Protein AF-A0A5C9BQX6-F1 (afdb_monomer_lite)

Structure (mmCIF, N/CA/C/O backbone):
data_AF-A0A5C9BQX6-F1
#
_entry.id   AF-A0A5C9BQX6-F1
#
loop_
_atom_site.group_PDB
_atom_site.id
_atom_site.type_symbol
_atom_site.label_atom_id
_atom_site.label_alt_id
_atom_site.label_comp_id
_atom_site.label_asym_id
_atom_site.label_entity_id
_atom_site.label_seq_id
_atom_site.pdbx_PDB_ins_code
_atom_site.Cartn_x
_atom_site.Cartn_y
_atom_site.Cartn_z
_atom_site.occupancy
_atom_site.B_iso_or_equiv
_atom_site.auth_seq_id
_atom_site.auth_comp_id
_atom_site.auth_asym_id
_atom_site.auth_atom_id
_atom_site.pdbx_PDB_model_num
ATOM 1 N N . MET A 1 1 ? 19.308 18.215 -10.820 1.00 47.44 1 MET A N 1
ATOM 2 C CA . MET A 1 1 ? 18.231 17.203 -10.840 1.00 47.44 1 MET A CA 1
ATOM 3 C C . MET A 1 1 ? 18.542 16.230 -11.962 1.00 47.44 1 MET A C 1
ATOM 5 O O . MET A 1 1 ? 18.691 16.681 -13.088 1.00 47.44 1 MET A O 1
ATOM 9 N N . MET A 1 2 ? 18.744 14.947 -11.659 1.00 51.25 2 MET A N 1
ATOM 10 C CA . MET A 1 2 ? 18.930 13.917 -12.685 1.00 51.25 2 MET A CA 1
ATOM 11 C C . MET A 1 2 ? 17.549 13.504 -13.198 1.00 51.25 2 MET A C 1
ATOM 13 O O . MET A 1 2 ? 16.852 12.734 -12.546 1.00 51.25 2 MET A O 1
ATOM 17 N N . THR A 1 3 ? 17.122 14.050 -14.333 1.00 58.12 3 THR A N 1
ATOM 18 C CA . THR A 1 3 ? 15.973 13.518 -15.072 1.00 58.12 3 THR A CA 1
ATOM 19 C C . THR A 1 3 ? 16.435 12.261 -15.795 1.00 58.12 3 THR A C 1
ATOM 21 O O . THR A 1 3 ? 17.087 12.342 -16.837 1.00 58.12 3 THR A O 1
ATOM 24 N N . THR A 1 4 ? 16.163 11.093 -15.217 1.00 67.12 4 THR A N 1
ATOM 25 C CA . THR A 1 4 ? 16.340 9.827 -15.936 1.00 67.12 4 THR A CA 1
ATOM 26 C C . THR A 1 4 ? 15.261 9.765 -17.011 1.00 67.12 4 THR A C 1
ATOM 28 O O . THR A 1 4 ? 14.082 9.760 -16.677 1.00 67.12 4 THR A O 1
ATOM 31 N N . SER A 1 5 ? 15.655 9.781 -18.289 1.00 81.25 5 SER A N 1
ATOM 32 C CA . SER A 1 5 ? 14.713 9.664 -19.412 1.00 81.25 5 SER A CA 1
ATOM 33 C C . SER A 1 5 ? 14.029 8.296 -19.382 1.00 81.25 5 SER A C 1
ATOM 35 O O . SER A 1 5 ? 14.715 7.285 -19.200 1.00 81.25 5 SER A O 1
ATOM 37 N N . LEU A 1 6 ? 12.713 8.253 -19.619 1.00 90.00 6 LEU A N 1
ATOM 38 C CA . LEU A 1 6 ? 11.943 7.032 -19.887 1.00 90.00 6 LEU A CA 1
ATOM 39 C C . LEU A 1 6 ? 12.660 6.081 -20.861 1.00 90.00 6 LEU A C 1
ATOM 41 O O . LEU A 1 6 ? 12.636 4.863 -20.672 1.00 90.00 6 LEU A O 1
ATOM 45 N N . ASP A 1 7 ? 13.378 6.630 -21.846 1.00 93.44 7 ASP A N 1
ATOM 46 C CA . ASP A 1 7 ? 14.177 5.862 -22.808 1.00 93.44 7 ASP A CA 1
ATOM 47 C C . ASP A 1 7 ? 15.202 4.943 -22.136 1.00 93.44 7 ASP A C 1
ATOM 49 O O . ASP A 1 7 ? 15.480 3.853 -22.634 1.00 93.44 7 ASP A O 1
ATOM 53 N N . THR A 1 8 ? 15.790 5.366 -21.014 1.00 93.75 8 THR A N 1
ATOM 54 C CA . THR A 1 8 ? 16.761 4.562 -20.263 1.00 93.75 8 THR A CA 1
ATOM 55 C C . THR A 1 8 ? 16.091 3.331 -19.665 1.00 93.75 8 THR A C 1
ATOM 57 O O . THR A 1 8 ? 16.627 2.230 -19.780 1.00 93.75 8 THR A O 1
ATOM 60 N N . PHE A 1 9 ? 14.907 3.494 -19.072 1.00 94.56 9 PHE A N 1
ATOM 61 C CA . PHE A 1 9 ? 14.159 2.378 -18.496 1.00 94.56 9 PHE A CA 1
ATOM 62 C C . PHE A 1 9 ? 13.659 1.412 -19.574 1.00 94.56 9 PHE A C 1
ATOM 64 O O . PHE A 1 9 ? 13.767 0.201 -19.399 1.00 94.56 9 PHE A O 1
ATOM 71 N N . ILE A 1 10 ? 13.207 1.931 -20.720 1.00 95.56 10 ILE A N 1
ATOM 72 C CA . ILE A 1 10 ? 12.814 1.105 -21.870 1.00 95.56 10 ILE A CA 1
ATOM 73 C C . ILE A 1 10 ? 14.010 0.299 -22.391 1.00 95.56 10 ILE A C 1
ATOM 75 O O . ILE A 1 10 ? 13.902 -0.908 -22.594 1.00 95.56 10 ILE A O 1
ATOM 79 N N . LYS A 1 11 ? 15.175 0.934 -22.578 1.00 95.56 11 LYS A N 1
ATOM 80 C CA . LYS A 1 11 ? 16.397 0.241 -23.021 1.00 95.56 11 LYS A CA 1
ATOM 81 C C . LYS A 1 11 ? 16.834 -0.839 -22.036 1.00 95.56 11 LYS A C 1
ATOM 83 O O . LYS A 1 11 ? 17.262 -1.903 -22.472 1.00 95.56 11 LYS A O 1
ATOM 88 N N . ALA A 1 12 ? 16.723 -0.576 -20.734 1.00 94.75 12 ALA A N 1
ATOM 89 C CA . ALA A 1 12 ? 17.032 -1.558 -19.703 1.00 94.75 12 ALA A CA 1
ATOM 90 C C . ALA A 1 12 ? 16.115 -2.786 -19.821 1.00 94.75 12 ALA A C 1
ATOM 92 O O . ALA A 1 12 ? 16.611 -3.910 -19.882 1.00 94.75 12 ALA A O 1
ATOM 93 N N . GLU A 1 13 ? 14.802 -2.582 -19.949 1.00 95.00 13 GLU A N 1
ATOM 94 C CA . GLU A 1 13 ? 13.852 -3.687 -20.104 1.00 95.00 13 GLU A CA 1
ATOM 95 C C . GLU A 1 13 ? 14.087 -4.487 -21.396 1.00 95.00 13 GLU A C 1
ATOM 97 O O . GLU A 1 13 ? 14.119 -5.717 -21.354 1.00 95.00 13 GLU A O 1
ATOM 102 N N . LEU A 1 14 ? 14.356 -3.816 -22.524 1.00 95.62 14 LEU A N 1
ATOM 103 C CA . LEU A 1 14 ? 14.715 -4.470 -23.793 1.00 95.62 14 LEU A CA 1
ATOM 104 C C . LEU A 1 14 ? 16.027 -5.268 -23.712 1.00 95.62 14 LEU A C 1
ATOM 106 O O . LEU A 1 14 ? 16.196 -6.243 -24.439 1.00 95.62 14 LEU A O 1
ATOM 110 N N . ALA A 1 15 ? 16.942 -4.881 -22.822 1.00 97.19 15 ALA A N 1
ATOM 111 C CA . ALA A 1 15 ? 18.166 -5.623 -22.528 1.00 97.19 15 ALA A CA 1
ATOM 112 C C . ALA A 1 15 ? 17.952 -6.784 -21.532 1.00 97.19 15 ALA A C 1
ATOM 114 O O . ALA A 1 15 ? 18.917 -7.443 -21.147 1.00 97.19 15 ALA A O 1
ATOM 115 N N . GLY A 1 16 ? 16.711 -7.041 -21.100 1.00 96.19 16 GLY A N 1
ATOM 116 C CA . GLY A 1 16 ? 16.370 -8.090 -20.137 1.00 96.19 16 GLY A CA 1
ATOM 117 C C . GLY A 1 16 ? 16.568 -7.692 -18.671 1.00 96.19 16 GLY A C 1
ATOM 118 O O . GLY A 1 16 ? 16.507 -8.552 -17.793 1.00 96.19 16 GLY A O 1
ATOM 119 N N . ILE A 1 17 ? 16.792 -6.407 -18.381 1.00 96.50 17 ILE A N 1
ATOM 120 C CA . ILE A 1 17 ? 16.944 -5.903 -17.013 1.00 96.50 17 ILE A CA 1
ATOM 121 C C . ILE A 1 17 ? 15.553 -5.653 -16.420 1.00 96.50 17 ILE A C 1
ATOM 123 O O . ILE A 1 17 ? 14.761 -4.877 -16.951 1.00 96.50 17 ILE A O 1
ATOM 127 N N . GLY A 1 18 ? 15.249 -6.313 -15.301 1.00 94.69 18 GLY A N 1
ATOM 128 C CA . GLY A 1 18 ? 14.028 -6.066 -14.536 1.00 94.69 18 GLY A CA 1
ATOM 129 C C . GLY A 1 18 ? 14.175 -4.864 -13.606 1.00 94.69 18 GLY A C 1
ATOM 130 O O . GLY A 1 18 ? 15.184 -4.736 -12.917 1.00 94.69 18 GLY A O 1
ATOM 131 N N . LEU A 1 19 ? 13.152 -4.012 -13.561 1.00 95.50 19 LEU A N 1
ATOM 132 C CA . LEU A 1 19 ? 13.050 -2.922 -12.593 1.00 95.50 19 LEU A CA 1
ATOM 133 C C . LEU A 1 19 ? 12.145 -3.359 -11.439 1.00 95.50 19 LEU A C 1
ATOM 135 O O . LEU A 1 19 ? 11.024 -3.824 -11.662 1.00 95.50 19 LEU A O 1
ATOM 139 N N . THR A 1 20 ? 12.630 -3.203 -10.212 1.00 97.25 20 THR A N 1
ATOM 140 C CA . THR A 1 20 ? 11.883 -3.498 -8.986 1.00 97.25 20 THR A CA 1
ATOM 141 C C . THR A 1 20 ? 11.944 -2.319 -8.024 1.00 97.25 20 THR A C 1
ATOM 143 O O . THR A 1 20 ? 12.893 -1.533 -8.033 1.00 97.25 20 THR A O 1
ATOM 146 N N . VAL A 1 21 ? 10.914 -2.187 -7.191 1.00 97.00 21 VAL A N 1
ATOM 147 C CA . VAL A 1 21 ? 10.868 -1.236 -6.074 1.00 97.00 21 VAL A CA 1
ATOM 148 C C . VAL A 1 21 ? 10.450 -1.949 -4.799 1.00 97.00 21 VAL A C 1
ATOM 150 O O . VAL A 1 21 ? 9.644 -2.879 -4.830 1.00 97.00 21 VAL A O 1
ATOM 153 N N . SER A 1 22 ? 10.984 -1.494 -3.669 1.00 96.50 22 SER A N 1
ATOM 154 C CA . SER A 1 22 ? 10.566 -1.946 -2.343 1.00 96.50 22 SER A CA 1
ATOM 155 C C . SER A 1 22 ? 9.367 -1.116 -1.88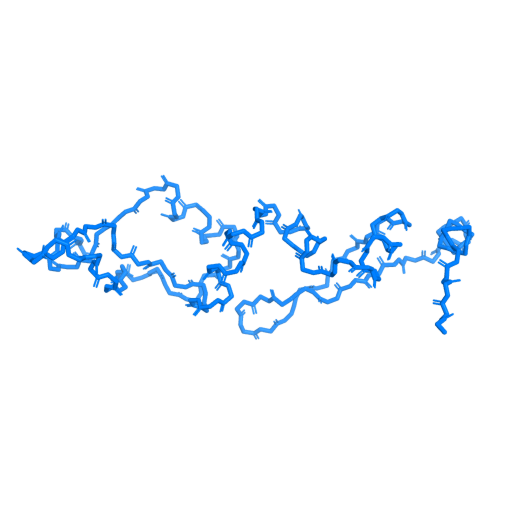9 1.00 96.50 22 SER A C 1
ATOM 157 O O . SER A 1 22 ? 9.494 0.081 -1.624 1.00 96.50 22 SER A O 1
ATOM 159 N N . VAL A 1 23 ? 8.197 -1.744 -1.806 1.00 96.19 23 VAL A N 1
ATOM 160 C CA . VAL A 1 23 ? 6.961 -1.106 -1.344 1.00 96.19 23 VAL A CA 1
ATOM 161 C C . VAL A 1 23 ? 6.785 -1.394 0.147 1.00 96.19 23 VAL A C 1
ATOM 163 O O . VAL A 1 23 ? 6.833 -2.565 0.530 1.00 96.19 23 VAL A O 1
ATOM 166 N N . PRO A 1 24 ? 6.612 -0.378 1.013 1.00 93.31 24 PRO A N 1
ATOM 167 C CA . PRO A 1 24 ? 6.428 -0.614 2.438 1.00 93.31 24 PRO A CA 1
ATOM 168 C C . PRO A 1 24 ? 5.105 -1.336 2.692 1.00 93.31 24 PRO A C 1
ATOM 170 O O . PRO A 1 24 ? 4.050 -0.937 2.198 1.00 93.31 24 PRO A O 1
ATOM 173 N N . VAL A 1 25 ? 5.178 -2.386 3.501 1.00 94.75 25 VAL A N 1
ATOM 174 C CA . VAL A 1 25 ? 4.032 -3.151 3.999 1.00 94.75 25 VAL A CA 1
ATOM 175 C C . VAL A 1 25 ? 4.190 -3.344 5.503 1.00 94.75 25 VAL A C 1
ATOM 177 O O . VAL A 1 25 ? 5.235 -3.029 6.081 1.00 94.75 25 VAL A O 1
ATOM 180 N N . VAL A 1 26 ? 3.160 -3.853 6.175 1.00 92.50 26 VAL A N 1
ATOM 181 C CA . VAL A 1 26 ? 3.299 -4.180 7.596 1.00 92.50 26 VAL A CA 1
ATOM 182 C C . VAL A 1 26 ? 4.463 -5.143 7.808 1.00 92.50 26 VAL A C 1
ATOM 184 O O . VAL A 1 26 ? 4.549 -6.190 7.175 1.00 92.50 26 VAL A O 1
ATOM 187 N N . GLY A 1 27 ? 5.357 -4.779 8.727 1.00 86.75 27 GLY A N 1
ATOM 188 C CA . GLY A 1 27 ? 6.488 -5.620 9.108 1.00 86.75 27 GLY A CA 1
ATOM 189 C C . GLY A 1 27 ? 7.677 -5.591 8.144 1.00 86.75 27 GLY A C 1
ATOM 190 O O . GLY A 1 27 ? 8.633 -6.324 8.383 1.00 86.75 27 GLY A O 1
ATOM 191 N N . GLY A 1 28 ? 7.673 -4.750 7.102 1.00 91.62 28 GLY A N 1
ATOM 192 C CA . GLY A 1 28 ? 8.834 -4.599 6.225 1.00 91.62 28 GLY A CA 1
ATOM 193 C C . GLY A 1 28 ? 8.506 -4.037 4.846 1.00 91.62 28 GLY A C 1
ATOM 194 O O . GLY A 1 28 ? 7.853 -3.003 4.714 1.00 91.62 28 GLY A O 1
ATOM 195 N N . PHE A 1 29 ? 9.004 -4.714 3.814 1.00 94.50 29 PHE A N 1
ATOM 196 C CA . PHE A 1 29 ? 8.847 -4.309 2.423 1.00 94.50 29 PHE A CA 1
ATOM 197 C C . PHE A 1 29 ? 8.519 -5.514 1.547 1.00 94.50 29 PHE A C 1
ATOM 199 O O . PHE A 1 29 ? 9.005 -6.617 1.789 1.00 94.50 29 PHE A O 1
ATOM 206 N N . GLN A 1 30 ? 7.737 -5.270 0.504 1.00 94.31 30 GLN A N 1
ATOM 207 C CA . GLN A 1 30 ? 7.482 -6.211 -0.574 1.00 94.31 30 GLN A CA 1
ATOM 208 C C . GLN A 1 30 ? 8.163 -5.697 -1.843 1.00 94.31 30 GLN A C 1
ATOM 210 O O . GLN A 1 30 ? 7.971 -4.546 -2.236 1.00 94.31 30 GLN A O 1
ATOM 215 N N . GLU A 1 31 ? 8.977 -6.535 -2.481 1.00 96.94 31 GLU A N 1
ATOM 216 C CA . GLU A 1 31 ? 9.574 -6.193 -3.771 1.00 96.94 31 GLU A CA 1
ATOM 217 C C . GLU A 1 31 ? 8.551 -6.388 -4.887 1.00 96.94 31 GLU A C 1
ATOM 219 O O . GLU A 1 31 ? 7.979 -7.466 -5.051 1.00 96.94 31 GLU A O 1
ATOM 224 N N . MET A 1 32 ? 8.325 -5.330 -5.660 1.00 96.69 32 MET A N 1
ATOM 225 C CA . MET A 1 32 ? 7.343 -5.307 -6.737 1.00 96.69 32 MET A CA 1
ATOM 226 C C . MET A 1 32 ? 8.032 -4.933 -8.040 1.00 96.69 32 MET A C 1
ATOM 228 O O . MET A 1 32 ? 8.755 -3.935 -8.109 1.00 96.69 32 MET A O 1
ATOM 232 N N . ARG A 1 33 ? 7.806 -5.733 -9.087 1.00 96.75 33 ARG A N 1
ATOM 233 C CA . ARG A 1 33 ? 8.258 -5.398 -10.440 1.00 96.75 33 ARG A CA 1
ATOM 234 C C . ARG A 1 33 ? 7.435 -4.229 -10.972 1.00 96.75 33 ARG A C 1
ATOM 236 O O . ARG A 1 33 ? 6.219 -4.207 -10.806 1.00 96.75 33 ARG A O 1
ATOM 243 N N . ILE A 1 34 ? 8.099 -3.300 -11.648 1.00 97.25 34 ILE A N 1
ATOM 244 C CA . ILE A 1 34 ? 7.464 -2.133 -12.262 1.00 97.25 34 ILE A CA 1
ATOM 245 C C . ILE A 1 34 ? 7.823 -2.019 -13.739 1.00 97.25 34 ILE A C 1
ATOM 247 O O . ILE A 1 34 ? 8.899 -2.438 -14.168 1.00 97.25 34 ILE A O 1
ATOM 251 N N . SER A 1 35 ? 6.913 -1.434 -14.513 1.00 96.19 35 SER A N 1
ATOM 252 C CA . SER A 1 35 ? 7.167 -1.052 -15.905 1.00 96.19 35 SER A CA 1
ATOM 253 C C . SER A 1 35 ? 8.074 0.186 -15.997 1.00 96.19 35 SER A C 1
ATOM 255 O O . SER A 1 35 ? 8.144 0.971 -15.045 1.00 96.19 35 SER A O 1
ATOM 257 N N . PRO A 1 36 ? 8.714 0.439 -17.152 1.00 95.75 36 PRO A N 1
ATOM 258 C CA . PRO A 1 36 ? 9.447 1.678 -17.407 1.00 95.75 36 PRO A CA 1
ATOM 259 C C . PRO A 1 36 ? 8.636 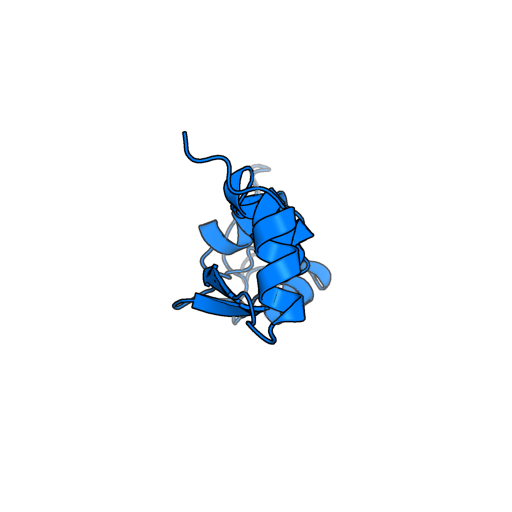2.953 -17.137 1.00 95.75 36 PRO A C 1
ATOM 261 O O . PRO A 1 36 ? 9.148 3.901 -16.544 1.00 95.75 36 PRO A O 1
ATOM 264 N N . GLN A 1 37 ? 7.355 2.965 -17.516 1.00 95.00 37 GLN A 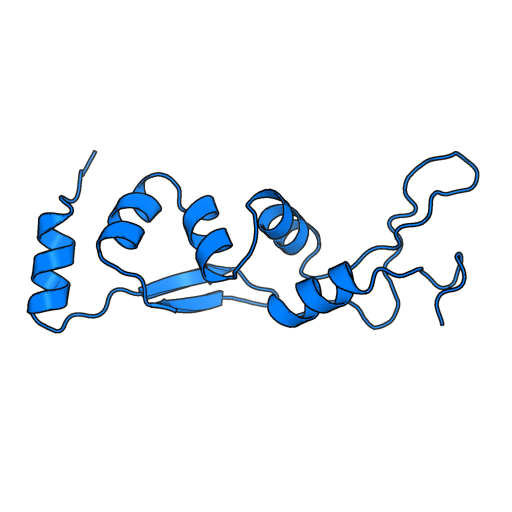N 1
ATOM 265 C CA . GLN A 1 37 ? 6.460 4.105 -17.297 1.00 95.00 37 GLN A CA 1
ATOM 266 C C . GLN A 1 37 ? 6.166 4.308 -15.807 1.00 95.00 37 GLN A C 1
ATOM 268 O O . GLN A 1 37 ? 6.132 5.439 -15.321 1.00 95.00 37 GLN A O 1
ATOM 273 N N . GLN A 1 38 ? 5.978 3.218 -15.058 1.00 95.94 38 GLN A N 1
ATOM 274 C CA . GLN A 1 38 ? 5.844 3.291 -13.604 1.00 95.94 38 GLN A CA 1
ATOM 275 C C . GLN A 1 38 ? 7.149 3.747 -12.944 1.00 95.94 38 GLN A C 1
ATOM 277 O O . GLN A 1 38 ? 7.078 4.522 -12.000 1.00 95.94 38 GLN A O 1
ATOM 282 N N . ALA A 1 39 ? 8.321 3.345 -13.448 1.00 95.31 39 ALA A N 1
ATOM 283 C CA . ALA A 1 39 ? 9.617 3.786 -12.928 1.00 95.31 39 ALA A CA 1
ATOM 284 C C . ALA A 1 39 ? 9.822 5.296 -13.082 1.00 95.31 39 ALA A C 1
ATOM 286 O O . ALA A 1 39 ? 10.214 5.962 -12.126 1.00 95.31 39 ALA A O 1
ATOM 287 N N . GLU A 1 40 ? 9.484 5.859 -14.244 1.00 94.38 40 GLU A N 1
ATOM 288 C CA . GLU A 1 40 ? 9.510 7.310 -14.450 1.00 94.38 40 GLU A CA 1
ATOM 289 C C . GLU A 1 40 ? 8.539 8.032 -13.501 1.00 94.38 40 GLU A C 1
ATOM 291 O O . GLU A 1 40 ? 8.934 8.968 -12.802 1.00 94.38 40 GLU A O 1
ATOM 296 N N . ARG A 1 41 ? 7.289 7.557 -13.403 1.00 94.75 41 ARG A N 1
ATOM 297 C CA . ARG A 1 41 ? 6.290 8.123 -12.479 1.00 94.75 41 ARG A CA 1
ATOM 298 C C . ARG A 1 41 ? 6.724 8.023 -11.018 1.00 94.75 41 ARG A C 1
ATOM 300 O O . ARG A 1 41 ? 6.483 8.956 -10.256 1.00 94.75 41 ARG A O 1
ATOM 307 N N . TYR A 1 42 ? 7.376 6.932 -10.627 1.00 95.06 42 TYR A N 1
ATOM 308 C CA . TYR A 1 42 ? 7.814 6.683 -9.253 1.00 95.06 42 TYR A CA 1
ATOM 309 C C . TYR A 1 42 ? 8.831 7.727 -8.779 1.00 95.06 42 TYR A C 1
ATOM 311 O O . TYR A 1 42 ? 8.803 8.122 -7.617 1.00 95.06 42 TYR A O 1
ATOM 319 N N . LEU A 1 43 ? 9.694 8.224 -9.674 1.00 92.75 43 LEU A N 1
ATOM 320 C CA . LEU A 1 43 ? 10.663 9.275 -9.341 1.00 92.75 43 LEU A CA 1
ATOM 321 C C . LEU A 1 43 ? 9.997 10.610 -8.971 1.00 92.75 43 LEU A C 1
ATOM 323 O O . LEU A 1 43 ? 10.583 11.391 -8.225 1.00 92.75 43 LEU A O 1
ATOM 327 N N . ALA A 1 44 ? 8.792 10.873 -9.482 1.00 92.38 44 ALA A N 1
ATOM 328 C CA . ALA A 1 44 ? 8.028 12.082 -9.181 1.00 92.38 44 ALA A CA 1
ATOM 329 C C . ALA A 1 44 ? 7.012 11.872 -8.046 1.00 92.38 44 ALA A C 1
ATOM 331 O O . ALA A 1 44 ? 6.825 12.756 -7.213 1.00 92.38 44 ALA A O 1
ATOM 332 N N . LEU A 1 45 ? 6.342 10.717 -8.029 1.00 94.88 45 LEU A N 1
ATOM 333 C CA . LEU A 1 45 ? 5.191 10.416 -7.174 1.00 94.88 45 LEU A CA 1
ATOM 334 C C . LEU A 1 45 ? 5.301 8.994 -6.587 1.00 94.88 45 LEU A C 1
ATOM 336 O O . LEU A 1 45 ? 4.496 8.121 -6.928 1.00 94.88 45 LEU A O 1
ATOM 340 N N . PRO A 1 46 ? 6.275 8.729 -5.696 1.00 93.94 46 PRO A N 1
ATOM 341 C CA . PRO A 1 46 ? 6.546 7.375 -5.215 1.00 93.94 46 PRO A CA 1
ATOM 342 C C . PRO A 1 46 ? 5.339 6.760 -4.497 1.00 93.94 46 PRO A C 1
ATOM 344 O O . PRO A 1 46 ? 4.964 5.632 -4.797 1.00 93.94 46 PRO A O 1
ATOM 347 N N . HIS A 1 47 ? 4.670 7.509 -3.614 1.00 94.31 47 HIS A N 1
ATOM 348 C CA . HIS A 1 47 ? 3.517 7.004 -2.861 1.00 94.31 47 HIS A CA 1
ATOM 349 C C . HIS A 1 47 ? 2.321 6.644 -3.751 1.00 94.31 47 HIS A C 1
ATOM 351 O O . HIS A 1 47 ? 1.655 5.647 -3.489 1.00 94.31 47 HIS A O 1
ATOM 357 N N . ALA A 1 48 ? 2.068 7.412 -4.815 1.00 95.50 48 ALA A N 1
ATOM 358 C CA . ALA A 1 48 ? 0.967 7.133 -5.735 1.00 95.50 48 ALA A CA 1
ATOM 359 C C . ALA A 1 48 ? 1.209 5.835 -6.518 1.00 95.50 48 ALA A C 1
ATOM 361 O O . ALA A 1 48 ? 0.311 5.007 -6.646 1.00 95.50 48 ALA A O 1
ATOM 362 N N . VAL A 1 49 ? 2.442 5.623 -6.992 1.00 97.00 49 VAL A N 1
ATOM 363 C CA . VAL A 1 49 ? 2.812 4.378 -7.680 1.00 97.00 49 VAL A CA 1
ATOM 364 C C . VAL A 1 49 ? 2.819 3.195 -6.708 1.00 97.00 49 VAL A C 1
ATOM 366 O O . VAL A 1 49 ? 2.348 2.121 -7.056 1.00 97.00 49 VAL A O 1
ATOM 369 N N . GLN A 1 50 ? 3.290 3.372 -5.472 1.00 96.88 50 GLN A N 1
ATOM 370 C CA . GLN A 1 50 ? 3.229 2.328 -4.441 1.00 96.88 50 GLN A CA 1
ATOM 371 C C . GLN A 1 50 ? 1.791 1.909 -4.112 1.00 96.88 50 GLN A C 1
ATOM 373 O O . GLN A 1 50 ? 1.515 0.713 -4.033 1.00 96.88 50 GLN A O 1
ATOM 378 N N . ALA A 1 51 ? 0.880 2.875 -3.959 1.00 96.69 51 ALA A N 1
ATOM 379 C CA . ALA A 1 51 ? -0.536 2.600 -3.747 1.00 96.69 51 ALA A CA 1
ATOM 380 C C . ALA A 1 51 ? -1.119 1.795 -4.920 1.00 96.69 51 ALA A C 1
ATOM 382 O O . ALA A 1 51 ? -1.708 0.741 -4.698 1.00 96.69 51 ALA A O 1
ATOM 383 N N . GLU A 1 52 ? -0.865 2.231 -6.159 1.00 96.88 52 GLU A N 1
ATOM 384 C CA . GLU A 1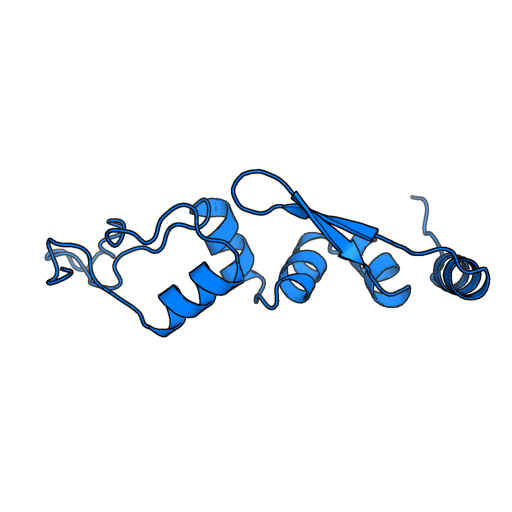 52 ? -1.276 1.527 -7.382 1.00 96.88 52 GLU A CA 1
ATOM 385 C C . GLU A 1 52 ? -0.777 0.072 -7.409 1.00 96.88 52 GLU A C 1
ATOM 387 O O . GLU A 1 52 ? -1.555 -0.834 -7.704 1.00 96.88 52 GLU A O 1
ATOM 392 N N . LEU A 1 53 ? 0.490 -0.168 -7.051 1.00 97.06 53 LEU A N 1
ATOM 393 C CA . LEU A 1 53 ? 1.090 -1.509 -7.040 1.00 97.06 53 LEU A CA 1
ATOM 394 C C . LEU A 1 53 ? 0.441 -2.457 -6.028 1.00 97.06 53 LEU A C 1
ATOM 396 O O . LEU A 1 53 ? 0.392 -3.659 -6.277 1.00 97.06 53 LEU A O 1
ATOM 400 N N . LEU A 1 54 ? -0.063 -1.932 -4.910 1.00 96.00 54 LEU A N 1
ATOM 401 C CA . LEU A 1 54 ? -0.815 -2.699 -3.910 1.00 96.00 54 LEU A CA 1
ATOM 402 C C . LEU A 1 54 ? -2.329 -2.697 -4.171 1.00 96.00 54 LEU A C 1
ATOM 404 O O . LEU A 1 54 ? -3.102 -3.167 -3.341 1.00 96.00 54 LEU A O 1
ATOM 408 N N . GLY A 1 55 ? -2.774 -2.136 -5.299 1.00 95.56 55 GLY A N 1
ATOM 409 C CA . GLY A 1 55 ? -4.191 -2.024 -5.630 1.00 95.56 55 GLY A CA 1
ATOM 410 C C . GLY A 1 55 ? -4.965 -1.063 -4.724 1.00 95.56 55 GLY A C 1
ATOM 411 O O . GLY A 1 55 ? -6.186 -1.181 -4.623 1.00 95.56 55 GLY A O 1
ATOM 412 N N . PHE A 1 56 ? -4.293 -0.126 -4.056 1.00 96.50 56 PHE A N 1
ATOM 413 C CA . PHE A 1 56 ? -4.887 0.897 -3.201 1.00 96.50 56 PHE A CA 1
ATOM 414 C C . PHE A 1 56 ? -5.118 2.223 -3.929 1.00 96.50 56 PHE A C 1
ATOM 416 O O . PHE A 1 56 ? -4.389 2.609 -4.841 1.00 96.50 56 PHE A O 1
ATOM 423 N N . THR A 1 57 ? -6.107 2.978 -3.453 1.00 95.81 57 THR A N 1
ATOM 424 C CA . THR A 1 57 ? -6.108 4.438 -3.618 1.00 95.81 57 THR A CA 1
ATOM 425 C C . THR A 1 57 ? -5.042 5.072 -2.716 1.00 95.81 57 THR A C 1
ATOM 427 O O . THR A 1 57 ? -4.630 4.483 -1.717 1.00 95.81 57 THR A O 1
ATOM 430 N N . GLU A 1 58 ? -4.617 6.305 -2.999 1.00 94.19 58 GLU A N 1
ATOM 431 C CA . GLU A 1 58 ? -3.646 7.005 -2.139 1.00 94.19 58 GLU A CA 1
ATOM 432 C C . GLU A 1 58 ? -4.134 7.149 -0.687 1.00 94.19 58 GLU A C 1
ATOM 434 O O . GLU A 1 58 ? -3.357 6.988 0.254 1.00 94.19 58 GLU A O 1
ATOM 439 N N . ALA A 1 59 ? -5.435 7.398 -0.498 1.00 94.31 59 ALA A N 1
ATOM 440 C CA . ALA A 1 59 ? -6.042 7.501 0.826 1.00 94.31 59 ALA A CA 1
ATOM 441 C C . ALA A 1 59 ? -6.025 6.159 1.574 1.00 94.31 59 ALA A C 1
ATOM 443 O O . ALA A 1 59 ? -5.675 6.126 2.753 1.00 94.31 59 ALA A O 1
ATOM 444 N N . GLU A 1 60 ? -6.351 5.056 0.891 1.00 95.50 60 GLU A N 1
ATOM 445 C CA . GLU A 1 60 ? -6.270 3.705 1.462 1.00 95.50 60 GLU A CA 1
ATOM 446 C C . GLU A 1 60 ? -4.832 3.355 1.847 1.00 95.50 60 GLU A C 1
ATOM 448 O O . GLU A 1 60 ? -4.598 2.861 2.946 1.00 95.50 60 GLU A O 1
ATOM 453 N N . PHE A 1 61 ? -3.857 3.655 0.986 1.00 96.56 61 PHE A N 1
ATOM 454 C CA . PHE A 1 61 ? -2.451 3.375 1.266 1.00 96.56 61 PHE A CA 1
ATOM 455 C C . PHE A 1 61 ? -1.936 4.175 2.469 1.00 96.56 61 PHE A C 1
ATOM 457 O O . PHE A 1 61 ? -1.254 3.628 3.338 1.00 96.56 61 PHE A O 1
ATOM 464 N N . ALA A 1 62 ? -2.319 5.451 2.572 1.00 94.75 62 ALA A N 1
ATOM 465 C CA . ALA A 1 62 ? -2.011 6.272 3.736 1.00 94.75 62 ALA A CA 1
ATOM 466 C C . ALA A 1 62 ? -2.683 5.736 5.014 1.00 94.75 62 ALA A C 1
ATOM 468 O O . ALA A 1 62 ? -2.049 5.693 6.068 1.00 94.75 62 ALA A O 1
ATOM 469 N N . GLU A 1 63 ? -3.949 5.311 4.951 1.00 94.69 63 GLU A N 1
ATOM 470 C CA . GLU A 1 63 ? -4.650 4.706 6.093 1.00 94.69 63 GLU A CA 1
ATOM 471 C C . GLU A 1 63 ? -3.982 3.394 6.528 1.00 94.69 63 GLU A C 1
ATOM 473 O O . GLU A 1 63 ? -3.712 3.198 7.716 1.00 94.69 63 GLU A O 1
ATOM 478 N N . TYR A 1 64 ? -3.658 2.521 5.575 1.00 95.88 64 TYR A N 1
ATOM 479 C CA . TYR A 1 64 ? -2.969 1.256 5.809 1.00 95.88 64 TYR A CA 1
ATOM 480 C C . TYR A 1 64 ? -1.611 1.468 6.491 1.00 95.88 64 TYR A C 1
ATOM 482 O O . TYR A 1 64 ? -1.339 0.860 7.529 1.00 95.88 64 TYR A O 1
ATOM 490 N N . GLY A 1 65 ? -0.796 2.392 5.971 1.00 94.38 65 GLY A N 1
ATOM 491 C CA . GLY A 1 65 ? 0.504 2.733 6.550 1.00 94.38 65 GLY A CA 1
ATOM 492 C C . GLY A 1 65 ? 0.390 3.318 7.960 1.00 94.38 65 GLY A C 1
ATOM 493 O O . GLY A 1 65 ? 1.059 2.856 8.880 1.00 94.38 65 GLY A O 1
ATOM 494 N N . ASN A 1 66 ? -0.513 4.281 8.166 1.00 93.81 66 ASN A N 1
ATOM 495 C CA . ASN A 1 66 ? -0.701 4.937 9.467 1.00 93.81 66 ASN A CA 1
ATOM 496 C C . ASN A 1 66 ? -1.307 4.018 10.539 1.00 93.81 66 ASN A C 1
ATOM 498 O O . ASN A 1 66 ? -1.138 4.261 11.733 1.00 93.81 66 ASN A O 1
ATOM 502 N N . SER A 1 67 ? -2.051 2.992 10.125 1.00 93.62 67 SER A N 1
ATOM 503 C CA . SER A 1 67 ? -2.663 2.008 11.022 1.00 93.62 67 SER A CA 1
ATOM 504 C C . SER A 1 67 ? -1.785 0.781 11.263 1.00 93.62 67 SER A C 1
ATOM 506 O O . SER A 1 67 ? -2.184 -0.101 12.027 1.00 93.62 67 SER A O 1
ATOM 508 N N . CYS A 1 68 ? -0.624 0.692 10.605 1.00 94.38 68 CYS A N 1
ATOM 509 C CA . CYS A 1 68 ? 0.181 -0.526 10.546 1.00 94.38 68 CYS A CA 1
ATOM 510 C C . CYS A 1 68 ? -0.688 -1.751 10.192 1.00 94.38 68 CYS A C 1
ATOM 512 O O . CYS A 1 68 ? -0.646 -2.774 10.879 1.00 94.38 68 CYS A O 1
ATOM 514 N N . GLY A 1 69 ? -1.532 -1.614 9.160 1.00 95.00 69 GLY A N 1
ATOM 515 C CA . GLY A 1 69 ? -2.464 -2.650 8.698 1.00 95.00 69 GLY A CA 1
ATOM 516 C C . GLY A 1 69 ? -3.510 -3.069 9.727 1.00 95.00 69 GLY A C 1
ATOM 517 O O . GLY A 1 69 ? -3.954 -4.217 9.730 1.00 95.00 69 GLY A O 1
ATOM 518 N N . THR A 1 70 ? -3.909 -2.157 10.612 1.00 95.56 70 THR A N 1
ATOM 519 C CA . THR A 1 70 ? -5.011 -2.372 11.556 1.00 95.56 70 THR A CA 1
ATOM 520 C C . THR A 1 70 ? -6.315 -1.825 10.988 1.00 95.56 70 THR A C 1
ATOM 522 O O . THR A 1 70 ? -6.357 -0.708 10.473 1.00 95.56 70 THR A O 1
ATOM 525 N N . VAL A 1 71 ? -7.403 -2.585 11.106 1.00 95.50 71 VAL A N 1
ATOM 526 C CA . VAL A 1 71 ? -8.756 -2.114 10.780 1.00 95.50 71 VAL A CA 1
ATOM 527 C C . VAL A 1 71 ? -9.447 -1.625 12.048 1.00 95.50 71 VAL A C 1
ATOM 529 O O . VAL A 1 71 ? -9.494 -2.314 13.072 1.00 95.50 71 VAL A O 1
ATOM 532 N N . PHE A 1 72 ? -10.000 -0.417 11.973 1.00 95.31 72 PHE A N 1
ATOM 533 C CA . PHE A 1 72 ? -10.713 0.218 13.074 1.00 95.31 72 PHE A CA 1
ATOM 534 C C . PHE A 1 72 ? -12.231 0.100 12.924 1.00 95.31 72 PHE A C 1
ATOM 536 O O . PHE A 1 72 ? -12.763 0.034 11.823 1.00 95.31 72 PHE A O 1
ATOM 543 N N . CYS A 1 73 ? -12.916 0.112 14.064 1.00 95.25 73 CYS A N 1
ATOM 544 C CA . CYS A 1 73 ? -14.365 0.106 14.183 1.00 95.25 73 CYS A CA 1
ATOM 545 C C . CYS A 1 73 ? -14.997 1.301 13.462 1.00 95.25 73 CYS A C 1
ATOM 547 O O . CYS A 1 73 ? -14.618 2.450 13.709 1.00 95.25 73 CYS A O 1
ATOM 549 N N . GLU A 1 74 ? -16.032 1.022 12.672 1.00 92.62 74 GLU A N 1
ATOM 550 C CA . GLU A 1 74 ? -16.722 2.015 11.838 1.00 92.62 74 GLU A CA 1
ATOM 551 C C . GLU A 1 74 ? -17.833 2.775 12.576 1.00 92.62 74 GLU A C 1
ATOM 553 O O . GLU A 1 74 ? -18.309 3.806 12.106 1.00 92.62 74 GLU A O 1
ATOM 558 N N . SER A 1 75 ? -18.231 2.306 13.764 1.00 94.06 75 SER A N 1
ATOM 559 C CA . SER A 1 75 ? -19.235 2.997 14.580 1.00 94.06 75 SER A CA 1
ATOM 560 C C . SER A 1 75 ? -18.733 4.335 15.134 1.00 94.06 75 SER A C 1
ATOM 562 O O . SER A 1 75 ? -17.540 4.544 15.388 1.00 94.06 75 SER A O 1
ATOM 564 N N . ALA A 1 76 ? -19.681 5.225 15.416 1.00 95.62 76 ALA A N 1
ATOM 565 C CA . ALA A 1 76 ? -19.461 6.398 16.243 1.00 95.62 76 ALA A CA 1
ATOM 566 C C . ALA A 1 76 ? -19.643 6.061 17.731 1.00 95.62 76 ALA A C 1
ATOM 568 O O . ALA A 1 76 ? -20.432 5.204 18.118 1.00 95.62 76 ALA A O 1
ATOM 569 N N . THR A 1 77 ? -18.912 6.777 18.576 1.00 94.81 77 THR A N 1
ATOM 570 C CA . THR A 1 77 ? -19.130 6.836 20.023 1.00 94.81 77 THR A CA 1
ATOM 571 C C . THR A 1 77 ? -20.457 7.528 20.343 1.00 94.81 77 THR A C 1
ATOM 573 O O . THR A 1 77 ? -20.998 8.268 19.521 1.00 94.81 77 THR A O 1
ATOM 576 N N . SER A 1 78 ? -20.924 7.419 21.591 1.00 93.44 78 SER A N 1
ATOM 577 C CA . SER A 1 78 ? -22.102 8.157 22.082 1.00 93.44 78 SER A CA 1
ATOM 578 C C . SER A 1 78 ? -21.996 9.686 21.954 1.00 93.44 78 SER A C 1
ATOM 580 O O . SER A 1 78 ? -23.004 10.380 22.019 1.00 93.44 78 SER A O 1
ATOM 582 N N . LYS A 1 79 ? -20.785 10.224 21.743 1.00 94.38 79 LYS A N 1
ATOM 583 C CA . LYS A 1 79 ? -20.519 11.652 21.496 1.00 94.38 79 LYS A CA 1
ATOM 584 C C . LYS A 1 79 ? -20.419 12.006 20.002 1.00 94.38 79 LYS A C 1
ATOM 586 O O . LYS A 1 79 ? -19.951 13.093 19.677 1.00 94.38 79 LYS A O 1
ATOM 591 N N . GLY A 1 80 ? -20.765 11.089 19.096 1.00 93.94 80 GLY A N 1
ATOM 592 C CA . GLY A 1 80 ? -20.745 11.299 17.642 1.00 93.94 80 GLY A CA 1
ATOM 593 C C . GLY A 1 80 ? -19.357 11.280 16.987 1.00 93.94 80 GLY A C 1
ATOM 594 O O . GLY A 1 80 ? -19.243 11.513 15.789 1.00 93.94 80 GLY A O 1
ATOM 595 N N . LYS A 1 81 ? -18.284 11.001 17.739 1.00 94.88 81 LYS A N 1
ATOM 596 C CA . LYS A 1 81 ? -16.919 10.857 17.191 1.00 94.88 81 LYS A CA 1
ATOM 597 C C . LYS A 1 81 ? -16.675 9.429 16.711 1.00 94.88 81 LYS A C 1
ATOM 599 O O . LYS A 1 81 ? -17.166 8.516 17.366 1.00 94.88 81 LYS A O 1
ATOM 604 N N . ALA A 1 82 ? -15.871 9.226 15.666 1.00 92.44 82 ALA A N 1
ATOM 605 C CA . ALA A 1 82 ? -15.451 7.888 15.230 1.00 92.44 82 ALA A CA 1
ATOM 606 C C . ALA A 1 82 ? -14.827 7.088 16.391 1.00 92.44 82 ALA A C 1
ATOM 608 O O . ALA A 1 82 ? -14.011 7.629 17.140 1.00 92.44 82 ALA A O 1
ATOM 609 N N . CYS A 1 83 ? -15.213 5.817 16.546 1.00 94.50 83 CYS A N 1
ATOM 610 C CA . CYS A 1 83 ? -14.783 4.981 17.668 1.00 94.50 83 CYS A CA 1
ATOM 611 C C . CYS A 1 83 ? -13.272 4.755 17.687 1.00 94.50 83 CYS A C 1
ATOM 613 O O . CYS A 1 83 ? -12.662 4.857 18.748 1.00 94.50 83 CYS A O 1
ATOM 615 N N . ARG A 1 84 ? -12.682 4.442 16.528 1.00 91.56 84 ARG A N 1
ATOM 616 C CA . ARG A 1 84 ? -11.247 4.156 16.350 1.00 91.56 84 ARG A CA 1
ATOM 617 C C . ARG A 1 84 ? -10.668 3.028 17.223 1.00 91.56 84 ARG A C 1
ATOM 619 O O . ARG A 1 84 ? -9.457 2.847 17.216 1.00 91.56 84 ARG A O 1
ATOM 626 N N . ASN A 1 85 ? -11.483 2.240 17.927 1.00 94.69 85 ASN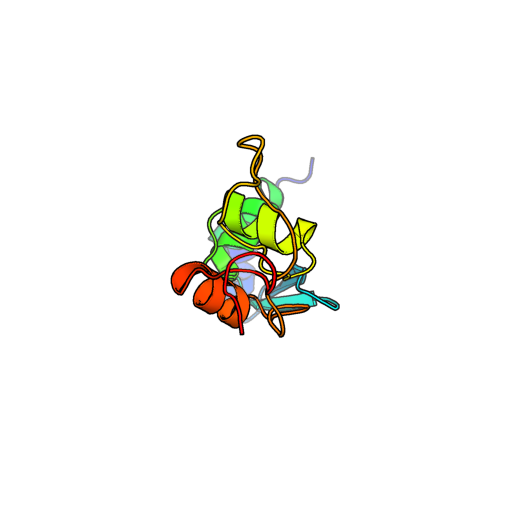 A N 1
ATOM 627 C CA . ASN A 1 85 ? -11.009 0.980 18.511 1.00 94.69 85 ASN A CA 1
ATOM 628 C C . ASN A 1 85 ? -10.700 -0.011 17.392 1.00 94.69 85 ASN A C 1
ATOM 630 O O . ASN A 1 85 ? -11.403 -0.028 16.383 1.00 94.69 85 ASN A O 1
ATOM 634 N N . ASN A 1 86 ? -9.685 -0.851 17.571 1.00 93.00 86 ASN A N 1
ATOM 635 C CA . ASN A 1 86 ? -9.391 -1.914 16.619 1.00 93.00 86 ASN A CA 1
ATOM 636 C C . ASN A 1 86 ? -10.508 -2.968 16.622 1.00 93.00 86 ASN A C 1
ATOM 638 O O . ASN A 1 86 ? -11.138 -3.238 17.649 1.00 93.00 86 ASN A O 1
ATOM 642 N N . VAL A 1 87 ? -10.742 -3.570 15.461 1.00 94.56 87 VAL A N 1
ATOM 643 C CA . VAL A 1 87 ? -11.574 -4.769 15.353 1.00 94.56 87 VAL A CA 1
ATOM 644 C C . VAL A 1 87 ? -10.720 -5.976 15.753 1.00 94.56 87 VAL A C 1
ATOM 646 O O . VAL A 1 87 ? -9.551 -6.075 15.365 1.00 94.56 87 VAL A O 1
ATOM 649 N N . ALA A 1 88 ? -11.271 -6.871 16.575 1.00 91.50 88 ALA A N 1
ATOM 650 C CA . ALA A 1 88 ? -10.547 -8.039 17.070 1.00 91.50 88 ALA A CA 1
ATOM 651 C C . ALA A 1 88 ? -10.049 -8.910 15.903 1.00 91.50 88 ALA A C 1
ATOM 653 O O . ALA A 1 88 ? -10.763 -9.127 14.927 1.00 91.50 88 ALA A O 1
ATOM 654 N N . GLY A 1 89 ? -8.792 -9.358 15.975 1.00 91.00 89 GLY A N 1
ATOM 655 C CA . GLY A 1 89 ? -8.157 -10.171 14.930 1.00 91.00 89 GLY A CA 1
ATOM 656 C C . GLY A 1 89 ? -7.812 -9.440 13.624 1.00 91.00 89 GLY A C 1
ATOM 657 O O . GLY A 1 89 ? -7.240 -10.059 12.736 1.00 91.00 89 GLY A O 1
ATOM 658 N N . ARG A 1 90 ? -8.112 -8.140 13.486 1.00 93.94 90 ARG A N 1
ATOM 659 C CA . ARG A 1 90 ? -7.867 -7.360 12.256 1.00 93.94 90 ARG A CA 1
ATOM 660 C C . ARG A 1 90 ? -6.702 -6.384 12.413 1.00 93.94 90 ARG A C 1
ATOM 662 O O . ARG A 1 90 ? -6.841 -5.182 12.190 1.00 93.94 90 ARG A O 1
ATOM 669 N N . THR A 1 91 ? -5.567 -6.907 12.859 1.00 94.25 91 THR A N 1
ATOM 670 C CA . THR A 1 91 ? -4.328 -6.161 13.129 1.00 94.25 91 THR A CA 1
ATOM 671 C C . THR A 1 91 ? -3.172 -6.770 12.358 1.00 94.25 91 THR A C 1
ATOM 673 O O . THR A 1 91 ? -3.136 -7.989 12.209 1.00 94.25 91 THR A O 1
ATOM 676 N N . LEU A 1 92 ? -2.198 -5.944 11.966 1.00 93.88 92 LEU A N 1
ATOM 677 C CA . LEU A 1 92 ? -0.991 -6.379 11.257 1.00 93.88 92 LEU A CA 1
ATOM 678 C C . LEU A 1 92 ? -1.282 -7.145 9.951 1.00 93.88 92 LEU A C 1
ATOM 680 O O . LEU A 1 92 ? -0.574 -8.087 9.606 1.00 93.88 92 LEU A O 1
ATOM 684 N N . LEU A 1 93 ? -2.341 -6.754 9.245 1.00 95.56 93 LEU A N 1
ATOM 685 C CA . LEU A 1 93 ? -2.797 -7.443 8.041 1.00 95.56 93 LEU A CA 1
ATOM 686 C C . LEU A 1 93 ? -1.897 -7.135 6.839 1.00 95.56 93 LEU A C 1
ATOM 688 O O . LEU A 1 93 ? -1.376 -6.021 6.703 1.00 95.56 93 LEU A O 1
ATOM 692 N N . SER A 1 94 ? -1.774 -8.096 5.922 1.00 94.94 94 SER A N 1
ATOM 693 C CA . SER A 1 94 ? -1.252 -7.817 4.580 1.00 94.94 94 SER A CA 1
ATOM 694 C C . SER A 1 94 ? -2.178 -6.843 3.824 1.00 94.94 94 SER A C 1
ATOM 696 O O . SER A 1 94 ? -3.338 -6.670 4.218 1.00 94.94 94 SER A O 1
ATOM 698 N N . PRO A 1 95 ? -1.709 -6.181 2.750 1.00 95.50 95 PRO A N 1
ATOM 699 C CA . PRO A 1 95 ? -2.526 -5.228 1.995 1.00 95.50 95 PRO A CA 1
ATOM 700 C C . PRO A 1 95 ? -3.873 -5.804 1.519 1.00 95.50 95 PRO A C 1
ATOM 702 O O . PRO A 1 95 ? -4.918 -5.185 1.737 1.00 95.50 95 PRO A O 1
ATOM 705 N N . ASP A 1 96 ? -3.864 -7.016 0.955 1.00 94.88 96 ASP A N 1
ATOM 706 C CA . ASP A 1 96 ? -5.068 -7.683 0.444 1.00 94.88 96 ASP A CA 1
ATOM 707 C C . ASP A 1 96 ? -6.049 -8.050 1.564 1.00 94.88 96 ASP A C 1
ATOM 709 O O . ASP A 1 96 ? -7.255 -7.808 1.455 1.00 94.88 96 ASP A O 1
ATOM 713 N N . GLU A 1 97 ? -5.542 -8.596 2.674 1.00 95.50 97 GLU A N 1
ATOM 714 C CA . GLU A 1 97 ? -6.355 -8.921 3.850 1.00 95.50 97 GLU A CA 1
ATOM 715 C C . GLU A 1 97 ? -6.971 -7.665 4.460 1.00 95.50 97 GLU A C 1
ATOM 717 O O . GLU A 1 97 ? -8.158 -7.654 4.784 1.00 95.50 97 GLU A O 1
ATOM 722 N N . TRP A 1 98 ? -6.191 -6.587 4.578 1.00 96.12 98 TRP A N 1
ATOM 723 C CA . TRP A 1 98 ? -6.678 -5.313 5.090 1.00 96.12 98 TRP A CA 1
ATOM 724 C C . TRP A 1 98 ? -7.801 -4.764 4.216 1.00 96.12 98 TRP A C 1
ATOM 726 O O . TRP A 1 98 ? -8.852 -4.388 4.739 1.00 96.12 98 TRP A O 1
ATOM 736 N N . LYS A 1 99 ? -7.629 -4.785 2.888 1.00 94.69 99 LYS A N 1
ATOM 737 C CA . LYS A 1 99 ? -8.650 -4.311 1.948 1.00 94.69 99 LYS A CA 1
ATOM 738 C C . LYS A 1 99 ? -9.923 -5.143 2.026 1.00 94.69 99 LYS A C 1
ATOM 740 O O . LYS A 1 99 ? -11.019 -4.587 2.083 1.00 94.69 99 LYS A O 1
ATOM 745 N N . LYS A 1 100 ? -9.782 -6.468 2.087 1.00 94.62 100 LYS A N 1
ATOM 746 C CA . LYS A 1 100 ? -10.907 -7.386 2.273 1.00 94.62 100 LYS A CA 1
ATOM 747 C C . LYS A 1 100 ? -11.647 -7.089 3.578 1.00 94.62 100 LYS A C 1
ATOM 749 O O . LYS A 1 100 ? -12.859 -6.902 3.561 1.00 94.62 100 LYS A O 1
ATOM 754 N N . CYS A 1 101 ? -10.926 -6.965 4.690 1.00 93.56 101 CYS A N 1
ATOM 755 C CA . CYS A 1 101 ? -11.515 -6.622 5.979 1.00 93.56 101 CYS A CA 1
ATOM 756 C C . CYS A 1 101 ? -12.197 -5.245 5.973 1.00 93.56 101 CYS A C 1
ATOM 758 O O . CYS A 1 101 ? -13.246 -5.092 6.592 1.00 93.56 101 CYS A O 1
ATOM 760 N N . LYS A 1 102 ? -11.644 -4.245 5.279 1.00 92.31 102 LYS A N 1
ATOM 761 C CA . LYS A 1 102 ? -12.283 -2.930 5.115 1.00 92.31 102 LYS A CA 1
ATOM 762 C C . LYS A 1 102 ? -13.563 -3.011 4.288 1.00 92.31 102 LYS A C 1
ATOM 764 O O . LYS A 1 102 ? -14.535 -2.358 4.638 1.00 92.31 102 LYS A O 1
ATOM 769 N N . ALA A 1 103 ? -13.588 -3.824 3.235 1.00 91.81 103 ALA A N 1
ATOM 770 C CA . ALA A 1 103 ? -14.784 -4.027 2.418 1.00 91.81 103 ALA A CA 1
ATOM 771 C C . ALA A 1 103 ? -15.903 -4.767 3.174 1.00 91.81 103 ALA A C 1
ATOM 773 O O . ALA A 1 103 ? -17.079 -4.493 2.956 1.00 91.81 103 ALA A O 1
ATOM 774 N N . GLU A 1 104 ? -15.546 -5.684 4.076 1.00 91.25 104 GLU A N 1
ATOM 775 C CA . GLU A 1 104 ? -16.495 -6.349 4.981 1.00 91.25 104 GLU A CA 1
ATOM 776 C C . GLU A 1 104 ? -17.033 -5.414 6.081 1.00 91.25 104 GLU A C 1
ATOM 778 O O . GLU A 1 104 ? -18.035 -5.737 6.722 1.00 91.25 104 GLU A O 1
ATOM 783 N N . GLY A 1 105 ? -16.364 -4.281 6.319 1.00 86.88 105 GLY A N 1
ATOM 784 C CA . GLY A 1 105 ? -16.620 -3.391 7.448 1.00 86.88 105 GLY A CA 1
ATOM 785 C C . GLY A 1 105 ? -16.351 -4.070 8.790 1.00 86.88 105 GLY A C 1
ATOM 786 O O . GLY A 1 105 ? -15.687 -5.104 8.874 1.00 86.88 105 GLY A O 1
ATOM 787 N N . GLY A 1 106 ? -16.861 -3.497 9.877 1.00 87.38 106 GLY A N 1
ATOM 788 C CA . GLY A 1 106 ? -16.860 -4.183 11.167 1.00 87.38 106 GLY A CA 1
ATOM 789 C C . GLY A 1 106 ? -16.841 -3.278 12.387 1.00 87.38 106 GLY A C 1
ATOM 790 O O . GLY A 1 106 ? -16.637 -2.061 12.329 1.00 87.38 106 GLY A O 1
ATOM 791 N N . TYR A 1 107 ? -17.038 -3.919 13.533 1.00 91.88 107 TYR A N 1
ATOM 792 C CA . TYR A 1 107 ? -17.214 -3.252 14.812 1.00 91.88 107 TYR A CA 1
ATOM 793 C C . TYR A 1 107 ? -16.255 -3.823 15.852 1.00 91.88 107 TYR A C 1
ATOM 795 O O . TYR A 1 107 ? -15.881 -4.991 15.804 1.00 91.88 107 TYR A O 1
ATOM 803 N N . CYS A 1 108 ? -15.836 -2.990 16.803 1.00 93.88 108 CYS A N 1
ATOM 804 C CA . CYS A 1 108 ? -15.129 -3.475 17.985 1.00 93.88 108 CYS A CA 1
ATOM 805 C C . CYS A 1 108 ? -16.113 -4.153 18.951 1.00 93.88 108 CYS A C 1
ATOM 807 O O . CYS A 1 108 ? -17.328 -3.992 18.822 1.00 93.88 108 CYS A O 1
ATOM 809 N N . SER A 1 109 ? -15.597 -4.839 19.970 1.00 92.31 109 SER A N 1
ATOM 810 C CA . SER A 1 109 ? -16.414 -5.509 20.995 1.00 92.31 109 SER A CA 1
ATOM 811 C C . SER A 1 109 ? -17.430 -4.586 21.681 1.00 92.31 109 SER A C 1
ATOM 813 O O . SER A 1 109 ? -18.548 -4.994 21.978 1.00 92.31 109 SER A O 1
ATOM 815 N N . ALA A 1 110 ? -17.089 -3.307 21.863 1.00 92.44 110 ALA A N 1
ATOM 816 C CA . ALA A 1 110 ? -17.996 -2.310 22.439 1.00 92.44 110 ALA A CA 1
ATOM 817 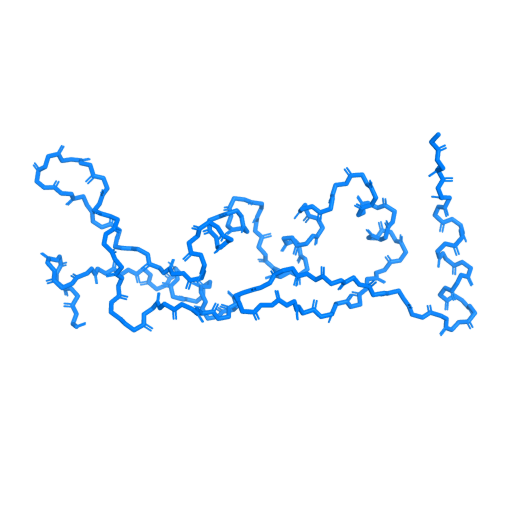C C . ALA A 1 110 ? -19.158 -1.908 21.507 1.00 92.44 110 ALA A C 1
ATOM 819 O O . ALA A 1 110 ? -20.147 -1.350 21.974 1.00 92.44 110 ALA A O 1
ATOM 820 N N . HIS A 1 111 ? -19.044 -2.176 20.204 1.00 93.75 111 HIS A N 1
ATOM 821 C CA . HIS A 1 111 ? -20.045 -1.846 19.186 1.00 93.75 111 HIS A CA 1
ATOM 822 C C . HIS A 1 111 ? -20.615 -3.096 18.495 1.00 93.75 111 HIS A C 1
ATOM 824 O O . HIS A 1 111 ? -21.079 -3.015 17.363 1.00 93.75 111 HIS A O 1
ATOM 830 N N . GLY A 1 112 ? -20.602 -4.248 19.175 1.00 84.81 112 GLY A N 1
ATOM 831 C CA . GLY A 1 112 ? -21.228 -5.481 18.681 1.00 84.81 112 GLY A CA 1
ATOM 832 C C . GLY A 1 112 ? -20.325 -6.363 17.816 1.00 84.81 112 GLY A C 1
ATOM 833 O O . GLY A 1 112 ? -20.812 -7.310 17.204 1.00 84.81 112 GLY A O 1
ATOM 834 N N . GLY A 1 113 ? -19.021 -6.077 17.772 1.00 82.44 113 GLY A N 1
ATOM 835 C CA . GLY A 1 113 ? -18.023 -7.015 17.262 1.00 82.44 113 GLY A CA 1
ATOM 836 C C . GLY A 1 113 ? -17.898 -8.240 18.167 1.00 82.44 113 GLY A C 1
ATOM 837 O O . GLY A 1 113 ? -18.014 -8.119 19.387 1.00 82.44 113 GLY A O 1
ATOM 838 N N . SER A 1 114 ? -17.685 -9.408 17.560 1.00 66.19 114 SER A N 1
ATOM 839 C CA . SER A 1 114 ? -17.418 -10.671 18.266 1.00 66.19 114 SER A CA 1
ATOM 840 C C . SER A 1 114 ? -15.952 -10.802 18.664 1.00 66.19 114 SER A C 1
ATOM 842 O O . SER A 1 114 ? -15.093 -10.276 17.919 1.00 66.19 114 SER A O 1
#

Secondary structure (DSSP, 8-state):
-----HHHHHHHHHTTPPEEEEEEETTEEEEEEE-HHHHHHHHH-HHHHHHHHTT--HHHHHHHHHTTTPPBP-SBPTTSSB--PBPTT-SS--HHHHHHHHHH----GGGT--

Sequence (114 aa):
MMTTSLDTFIKAELAGIGLTVSVPVVGGFQEMRISPQQAERYLALPHAVQAELLGFTEAEFAEYGNSCGTVFCESATSKGKACRNNVAGRTLLSPDEWKKCKAEGGYCSAHGGS

Radius of gyration: 18.45 Å; chains: 1; bounding box: 41×28×46 Å

Foldseek 3Di:
DDQDDLVVQVVCVVVVHWDWDWQDAQPGTDIFTDHSVLVNVCVVPVLCSSCVRLVHHSVLSVVCVVQSQFDAAQDADPVRHGPRHTQPPRHNDTSVSSVVDVVVHDHHPVGPHD

pLDDT: mean 92.55, std 8.04, range [47.44, 97.25]